Protein AF-A0A8T4BTW1-F1 (afdb_monomer_lite)

Radius of gyration: 16.44 Å; chains: 1; bounding box: 36×43×50 Å

pLDDT: mean 83.76, std 17.15, range [42.09, 98.0]

Sequence (92 aa):
MAKRKEVKKWFQQAIGKSKFTLSGWKKTQKASKRRKIALSSRPKAWSLKKRFISVSRALQSLANVTGDKVTKKAAKQDSGYFLKKYRKLRKN

Foldseek 3Di:
DDDPDPPPPPVVVVVVPCLQPLQPQDLPDDLVVNLVSSLVSDDPPDDSLVSLQSSLVNLCVQLVPDPDPSSNVSSPVSSVVSVVVSVVVVVD

Secondary structure (DSSP, 8-state):
---------HHHHHHHT-TT--TT--TTS-HHHHHHHHHHTS-TTS-HHHHHHHHHHHHHHHHHH---HHHHHHHHHHHHHHHHHHHHHHH-

Structure (mmCIF, N/CA/C/O backbone):
data_AF-A0A8T4BTW1-F1
#
_entry.id   AF-A0A8T4BTW1-F1
#
loop_
_atom_site.group_PDB
_atom_site.id
_atom_site.type_symbol
_atom_site.label_atom_id
_atom_site.label_alt_id
_atom_site.label_comp_id
_atom_site.label_asym_id
_atom_site.label_entity_id
_atom_site.label_seq_id
_atom_site.pdbx_PDB_ins_code
_atom_site.Cartn_x
_atom_site.Cartn_y
_atom_site.Cartn_z
_atom_site.occupancy
_atom_site.B_iso_or_equiv
_atom_site.auth_seq_id
_atom_site.auth_comp_id
_atom_site.auth_asym_id
_atom_site.auth_atom_id
_atom_site.pdbx_PDB_model_num
ATOM 1 N N . MET A 1 1 ? -21.024 -31.462 31.575 1.00 42.09 1 MET A N 1
ATOM 2 C CA . MET A 1 1 ? -20.791 -30.212 30.811 1.00 42.09 1 MET A CA 1
ATOM 3 C C . MET A 1 1 ? -19.841 -30.498 29.650 1.00 42.09 1 MET A C 1
ATOM 5 O O . MET A 1 1 ? -18.669 -30.763 29.887 1.00 42.09 1 ME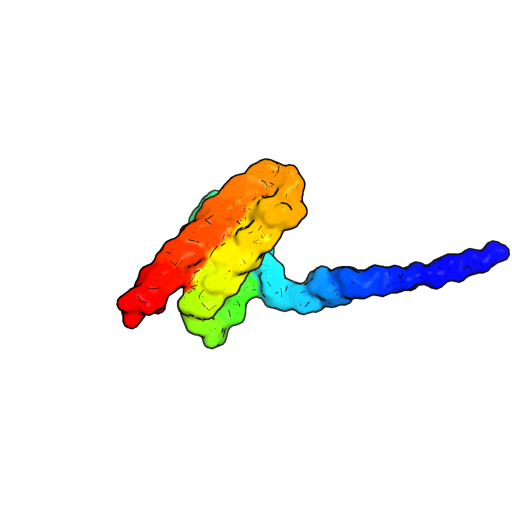T A O 1
ATOM 9 N N . ALA A 1 2 ? -20.330 -30.527 28.408 1.00 50.62 2 ALA A N 1
ATOM 10 C CA . ALA A 1 2 ? -19.492 -30.807 27.239 1.00 50.62 2 ALA A CA 1
ATOM 11 C C . ALA A 1 2 ? -18.630 -29.581 26.876 1.00 50.62 2 ALA A C 1
ATOM 13 O O . ALA A 1 2 ? -19.162 -28.508 26.588 1.00 50.62 2 ALA A O 1
ATOM 14 N N . LYS A 1 3 ? -17.297 -29.734 26.880 1.00 55.06 3 LYS A N 1
ATOM 15 C CA . LYS A 1 3 ? -16.356 -28.718 26.376 1.00 55.06 3 LYS A CA 1
ATOM 16 C C . LYS A 1 3 ? -16.614 -28.500 24.881 1.00 55.06 3 LYS A C 1
ATOM 18 O O . LYS A 1 3 ? -16.344 -29.383 24.070 1.00 55.06 3 LYS A O 1
ATOM 23 N N . ARG A 1 4 ? -17.119 -27.320 24.503 1.00 57.16 4 ARG A N 1
ATOM 24 C CA . ARG A 1 4 ? -17.214 -26.904 23.095 1.00 57.16 4 ARG A CA 1
ATOM 25 C C . ARG A 1 4 ? -15.799 -26.831 22.510 1.00 57.16 4 ARG A C 1
ATOM 27 O O . ARG A 1 4 ? -14.978 -26.050 22.979 1.00 57.16 4 ARG A O 1
ATOM 34 N N . LYS A 1 5 ? -15.509 -27.653 21.496 1.00 55.34 5 LYS A N 1
ATOM 35 C CA . LYS A 1 5 ? -14.287 -27.556 20.682 1.00 55.34 5 LYS A CA 1
ATOM 36 C C . LYS A 1 5 ? -14.285 -26.185 19.998 1.00 55.34 5 LYS A C 1
ATOM 38 O O . LYS A 1 5 ? -15.107 -25.942 19.117 1.00 55.34 5 LYS A O 1
ATOM 43 N N . GLU A 1 6 ? -13.384 -25.291 20.399 1.00 61.91 6 GLU A N 1
ATOM 44 C CA . GLU A 1 6 ? -13.138 -24.052 19.662 1.00 61.91 6 GLU A CA 1
ATOM 45 C C . GLU A 1 6 ? -12.595 -24.408 18.277 1.00 61.91 6 GLU A C 1
ATOM 47 O O . GLU A 1 6 ? -11.435 -24.787 18.106 1.00 61.91 6 GLU A O 1
ATOM 52 N N . VAL A 1 7 ? -13.457 -24.325 17.265 1.00 58.94 7 VAL A N 1
ATOM 53 C CA . VAL A 1 7 ? -13.047 -24.442 15.869 1.00 58.94 7 VAL A CA 1
ATOM 54 C C . VAL A 1 7 ? -12.127 -23.260 15.591 1.00 58.94 7 VAL A C 1
ATOM 56 O O . VAL A 1 7 ? -12.587 -22.121 15.483 1.00 58.94 7 VAL A O 1
ATOM 59 N N . LYS A 1 8 ? -10.814 -23.518 15.527 1.00 60.84 8 LYS A N 1
ATOM 60 C CA . LYS A 1 8 ? -9.801 -22.525 15.160 1.00 60.84 8 LYS A CA 1
ATOM 61 C C . LYS A 1 8 ? -10.235 -21.901 13.839 1.00 60.84 8 LYS A C 1
ATOM 63 O O . LYS A 1 8 ? -10.175 -22.529 12.785 1.00 60.84 8 LYS A O 1
ATOM 68 N N . LYS A 1 9 ? -10.748 -20.676 13.924 1.00 65.12 9 LYS A N 1
ATOM 69 C CA . LYS A 1 9 ? -11.299 -19.926 12.801 1.00 65.12 9 LYS A CA 1
ATOM 70 C C . LYS A 1 9 ? -10.253 -19.897 11.687 1.00 65.12 9 LYS A C 1
ATOM 72 O O . LYS A 1 9 ? -9.181 -19.332 11.881 1.00 65.12 9 LYS A O 1
ATOM 77 N N . TRP A 1 10 ? -10.554 -20.506 10.538 1.00 57.38 10 TRP A N 1
ATOM 78 C CA . TRP A 1 10 ? -9.633 -20.644 9.396 1.00 57.38 10 TRP A CA 1
ATOM 79 C C . TRP A 1 10 ? -8.950 -19.313 9.022 1.00 57.38 10 TRP A C 1
ATOM 81 O O . TRP A 1 10 ? -7.776 -19.273 8.655 1.00 57.38 10 TRP A O 1
ATOM 91 N N . PHE A 1 11 ? -9.652 -18.191 9.215 1.00 56.00 11 PHE A N 1
ATOM 92 C CA . PHE A 1 11 ? -9.135 -16.854 8.950 1.00 56.00 11 PHE A CA 1
ATOM 93 C C . PHE A 1 11 ? -8.006 -16.420 9.901 1.00 56.00 11 PHE A C 1
ATOM 95 O O . PHE A 1 11 ? -7.165 -15.614 9.511 1.00 56.00 11 PHE A O 1
ATOM 102 N N . GLN A 1 12 ? -7.922 -16.952 11.125 1.00 54.97 12 GLN A N 1
ATOM 103 C CA . GLN A 1 12 ? -6.817 -16.654 12.044 1.00 54.97 12 GLN A CA 1
ATOM 104 C C . GLN A 1 12 ? -5.481 -17.170 11.504 1.00 54.97 12 GLN A C 1
ATOM 106 O O . GLN A 1 12 ? -4.451 -16.523 11.691 1.00 54.97 12 GLN A O 1
ATOM 111 N N . GLN A 1 13 ? -5.490 -18.279 10.759 1.00 52.12 13 GLN A N 1
ATOM 112 C CA . GLN A 1 13 ? -4.289 -18.788 10.104 1.00 52.12 13 GLN A CA 1
ATOM 113 C C . GLN A 1 13 ? -3.840 -17.884 8.943 1.00 52.12 13 GLN A C 1
ATOM 115 O O . GLN A 1 13 ? -2.639 -17.711 8.733 1.00 52.12 13 GLN A O 1
ATOM 120 N N . ALA A 1 14 ? -4.786 -17.247 8.244 1.00 52.44 14 ALA A N 1
ATOM 121 C CA . ALA A 1 14 ? -4.506 -16.252 7.207 1.00 52.44 14 ALA A CA 1
ATOM 122 C C . ALA A 1 14 ? -3.989 -14.919 7.786 1.00 52.44 14 ALA A C 1
ATOM 124 O O . ALA A 1 14 ? -3.076 -14.314 7.223 1.00 52.44 14 ALA A O 1
ATOM 125 N N . ILE A 1 15 ? -4.518 -14.487 8.938 1.00 50.84 15 ILE A N 1
ATOM 126 C CA . ILE A 1 15 ? -4.060 -13.282 9.650 1.00 50.84 15 ILE A CA 1
ATOM 127 C C . ILE A 1 15 ? -2.644 -13.489 10.216 1.00 50.84 15 ILE A C 1
ATOM 129 O O . ILE A 1 15 ? -1.787 -12.625 10.035 1.00 50.84 15 ILE A O 1
ATOM 133 N N . GLY A 1 16 ? -2.366 -14.643 10.834 1.00 47.34 16 GLY A N 1
ATOM 134 C CA . GLY A 1 16 ? -1.068 -14.949 11.454 1.00 47.34 16 GLY A CA 1
ATOM 135 C C . GLY A 1 16 ? 0.078 -15.232 10.471 1.00 47.34 16 GLY A C 1
ATOM 136 O O . GLY A 1 16 ? 1.237 -15.006 10.807 1.00 47.34 16 GLY A O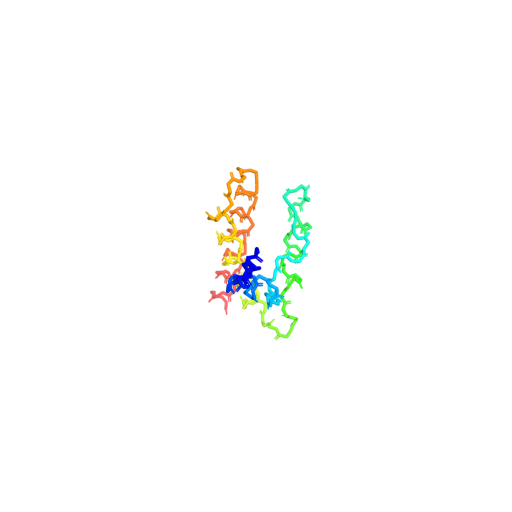 1
ATOM 137 N N . LYS A 1 17 ? -0.214 -15.687 9.241 1.00 48.91 17 LYS A N 1
ATOM 138 C CA . LYS A 1 17 ? 0.796 -15.993 8.202 1.00 48.91 17 LYS A CA 1
AT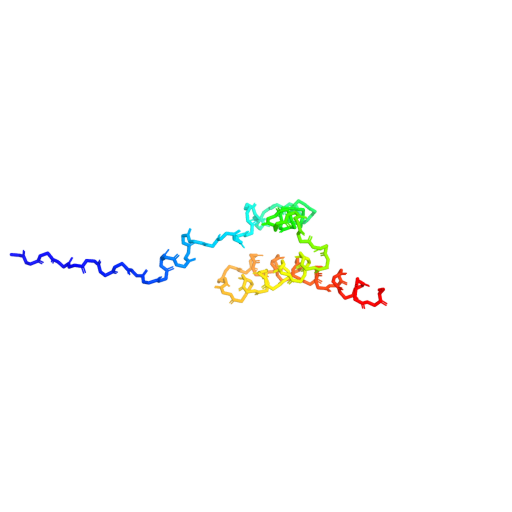OM 139 C C . LYS A 1 17 ? 1.032 -14.867 7.193 1.00 48.91 17 LYS A C 1
ATOM 141 O O . LYS A 1 17 ? 1.818 -15.047 6.259 1.00 48.91 17 LYS A O 1
ATOM 146 N N . SER A 1 18 ? 0.377 -13.714 7.335 1.00 48.41 18 SER A N 1
ATOM 147 C CA . SER A 1 18 ? 0.557 -12.611 6.391 1.00 48.41 18 SER A CA 1
ATOM 148 C C . SER A 1 18 ? 1.959 -12.003 6.533 1.00 48.41 18 SER A C 1
ATOM 150 O O . SER A 1 18 ? 2.173 -11.036 7.258 1.00 48.41 18 SER A O 1
ATOM 152 N N . LYS A 1 19 ? 2.936 -12.530 5.781 1.00 51.22 19 LYS A N 1
ATOM 153 C CA . LYS A 1 19 ? 4.310 -11.991 5.653 1.00 51.22 19 LYS A CA 1
ATOM 154 C C . LYS A 1 19 ? 4.359 -10.583 5.020 1.00 51.22 19 LYS A C 1
ATOM 156 O O . LYS A 1 19 ? 5.429 -10.069 4.717 1.00 51.22 19 LYS A O 1
ATOM 161 N N . PHE A 1 20 ? 3.201 -9.967 4.785 1.00 54.38 20 PHE A N 1
ATOM 162 C CA . PHE A 1 20 ? 2.991 -8.812 3.915 1.00 54.38 20 P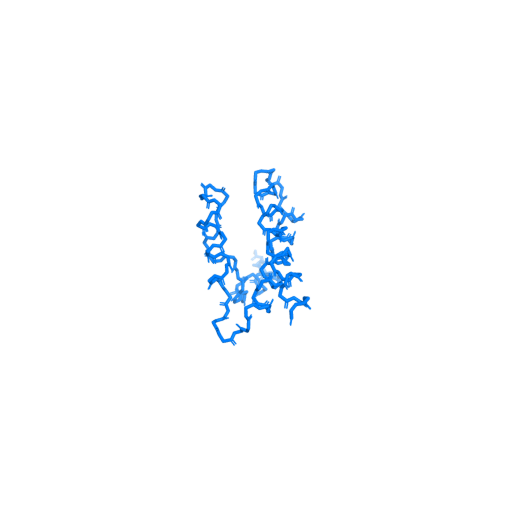HE A CA 1
ATOM 163 C C . PHE A 1 20 ? 2.065 -7.761 4.538 1.00 54.38 20 PHE A C 1
ATOM 165 O O . PHE A 1 20 ? 1.378 -7.020 3.820 1.00 54.38 20 PHE A O 1
ATOM 172 N N . THR A 1 21 ? 2.051 -7.674 5.868 1.00 65.19 21 THR A N 1
ATOM 173 C CA . THR A 1 21 ? 1.379 -6.592 6.591 1.00 65.19 21 THR A CA 1
ATOM 174 C C . THR A 1 21 ? 1.999 -5.244 6.218 1.00 65.19 21 THR A C 1
ATOM 176 O O . THR A 1 21 ? 3.142 -5.160 5.776 1.00 65.19 21 THR A O 1
ATOM 179 N N . LEU A 1 22 ? 1.265 -4.144 6.388 1.00 69.31 22 LEU A N 1
ATOM 180 C CA . LEU A 1 22 ? 1.788 -2.786 6.165 1.00 69.31 22 LEU A CA 1
ATOM 181 C C . LEU A 1 22 ? 2.824 -2.357 7.241 1.00 69.31 22 LEU A C 1
ATOM 183 O O . LEU A 1 22 ? 3.049 -1.168 7.432 1.00 69.31 22 LEU A O 1
ATOM 187 N N . SER A 1 23 ? 3.414 -3.329 7.955 1.00 67.81 23 SER A N 1
ATOM 188 C CA . SER A 1 23 ? 4.479 -3.261 8.968 1.00 67.81 23 SER A CA 1
ATOM 189 C C . SER A 1 23 ? 4.594 -1.925 9.715 1.00 67.81 23 SER A C 1
ATOM 191 O O . SER A 1 23 ? 5.526 -1.157 9.497 1.00 67.81 23 SER A O 1
ATOM 193 N N . GLY A 1 24 ? 3.655 -1.617 10.610 1.00 79.81 24 GLY A N 1
ATOM 194 C CA . GLY A 1 24 ? 3.738 -0.398 11.430 1.00 79.81 24 GLY A CA 1
ATOM 195 C C . GLY A 1 24 ? 3.307 0.897 10.729 1.00 79.81 24 GLY A C 1
ATOM 196 O O . GLY A 1 24 ? 3.508 1.983 11.280 1.00 79.81 24 GLY A O 1
ATOM 197 N N . TRP A 1 25 ? 2.688 0.808 9.547 1.00 89.88 25 TRP A N 1
ATOM 198 C CA . TRP A 1 25 ? 1.908 1.899 8.961 1.00 89.88 25 TRP A CA 1
ATOM 199 C C . TRP A 1 25 ? 0.776 2.291 9.919 1.00 89.88 25 TRP A C 1
ATOM 201 O O . TRP A 1 25 ? -0.010 1.443 10.343 1.00 89.88 25 TRP A O 1
ATOM 211 N N . LYS A 1 26 ? 0.694 3.577 10.274 1.00 88.25 26 LYS A N 1
ATOM 212 C CA . LYS A 1 26 ? -0.362 4.122 11.141 1.00 88.25 26 LYS A CA 1
ATOM 213 C C . LYS A 1 26 ? -0.936 5.400 10.541 1.00 88.25 26 LYS A C 1
ATOM 215 O O . LYS A 1 26 ? -0.187 6.251 10.066 1.00 88.25 26 LYS A O 1
ATOM 220 N N . LYS A 1 27 ? -2.255 5.580 10.650 1.00 87.12 27 LYS A N 1
ATOM 221 C CA . LYS A 1 27 ? -2.983 6.763 10.151 1.00 87.12 27 LYS A CA 1
ATOM 222 C C . LYS A 1 27 ? -2.472 8.100 10.715 1.00 87.12 27 LYS A C 1
ATOM 224 O O . LYS A 1 27 ? -2.498 9.103 10.013 1.00 87.12 27 LYS A O 1
ATOM 229 N N . THR A 1 28 ? -1.952 8.092 11.944 1.00 90.25 28 THR A N 1
ATOM 230 C CA . THR A 1 28 ? -1.443 9.270 12.670 1.00 90.25 28 THR A CA 1
ATOM 231 C C . THR A 1 28 ? -0.037 9.704 12.247 1.00 90.25 28 THR A C 1
ATOM 233 O O . THR A 1 28 ? 0.386 10.815 12.548 1.00 90.25 28 THR A O 1
ATOM 236 N N . GLN A 1 29 ? 0.716 8.854 11.543 1.00 92.06 29 GLN A N 1
ATOM 237 C CA . GLN A 1 29 ? 2.060 9.200 11.078 1.00 92.06 29 GLN A CA 1
ATOM 238 C C . GLN A 1 29 ? 1.999 10.206 9.922 1.00 92.06 29 GLN A C 1
ATOM 240 O O . GLN A 1 29 ? 1.084 10.161 9.098 1.00 92.06 29 GLN A O 1
ATOM 245 N N . LYS A 1 30 ? 3.036 11.045 9.783 1.00 95.50 30 LYS A N 1
ATOM 246 C CA . LYS A 1 30 ? 3.234 11.903 8.600 1.00 95.50 30 LYS A CA 1
ATOM 247 C C . LYS A 1 30 ? 3.257 11.064 7.312 1.00 95.50 30 LYS A C 1
ATOM 249 O O . LYS A 1 30 ? 3.801 9.958 7.294 1.00 95.50 30 LYS A O 1
ATOM 254 N N . ALA A 1 31 ? 2.720 11.607 6.216 1.00 94.81 31 ALA A N 1
ATOM 255 C CA . ALA A 1 31 ? 2.567 10.882 4.949 1.00 94.81 31 ALA A CA 1
ATOM 256 C C . ALA A 1 31 ? 3.892 10.328 4.389 1.00 94.81 31 ALA A C 1
ATOM 258 O O . ALA A 1 31 ? 3.929 9.208 3.882 1.00 94.81 31 ALA A O 1
ATOM 259 N N . SER A 1 32 ? 4.998 11.067 4.523 1.00 95.12 32 SER A N 1
ATOM 260 C CA . SER A 1 32 ? 6.337 10.605 4.126 1.00 95.12 32 SER A CA 1
ATOM 261 C C . SER A 1 32 ? 6.755 9.338 4.881 1.00 95.12 32 SER A C 1
ATOM 263 O O . SER A 1 32 ? 7.155 8.350 4.263 1.00 95.12 32 SER A O 1
ATOM 265 N N . LYS A 1 33 ? 6.587 9.333 6.210 1.00 94.19 33 LYS A N 1
ATOM 266 C CA . LYS A 1 33 ? 6.892 8.190 7.081 1.00 94.19 33 LYS A CA 1
ATOM 267 C C . LYS A 1 33 ? 6.000 6.992 6.755 1.00 94.19 33 LYS A C 1
ATOM 269 O O . LYS A 1 33 ? 6.527 5.899 6.565 1.00 94.19 33 LYS A O 1
ATOM 274 N N . ARG A 1 34 ? 4.688 7.201 6.587 1.00 94.50 34 ARG A N 1
ATOM 275 C CA . ARG A 1 34 ? 3.738 6.147 6.181 1.00 94.50 34 ARG A CA 1
ATOM 276 C C . ARG A 1 34 ? 4.157 5.463 4.887 1.00 94.50 34 ARG A C 1
ATOM 278 O O . ARG A 1 34 ? 4.221 4.239 4.826 1.00 94.50 34 ARG A O 1
ATOM 285 N N . ARG A 1 35 ? 4.487 6.248 3.860 1.00 95.25 35 ARG A N 1
ATOM 286 C CA . ARG A 1 35 ? 4.902 5.724 2.553 1.00 95.25 35 ARG A CA 1
ATOM 287 C C . ARG A 1 35 ? 6.239 4.988 2.639 1.00 95.25 35 ARG A C 1
ATOM 289 O O . ARG A 1 35 ? 6.354 3.892 2.097 1.00 95.25 35 ARG A O 1
ATOM 296 N N . LYS A 1 36 ? 7.227 5.534 3.357 1.00 94.94 36 LYS A N 1
ATOM 297 C CA . LYS A 1 36 ? 8.521 4.863 3.572 1.00 94.94 36 LYS A CA 1
ATOM 298 C C . LYS A 1 36 ? 8.329 3.494 4.226 1.00 94.94 36 LYS A C 1
ATOM 300 O O . LYS A 1 36 ? 8.839 2.508 3.705 1.00 94.94 36 LYS A O 1
ATOM 305 N N . ILE A 1 37 ? 7.537 3.439 5.299 1.00 93.50 37 ILE A N 1
ATOM 306 C CA . ILE A 1 37 ? 7.226 2.208 6.035 1.00 93.50 37 ILE A CA 1
ATOM 307 C C . ILE A 1 37 ? 6.469 1.206 5.154 1.00 93.50 37 ILE A C 1
ATOM 309 O O . ILE A 1 37 ? 6.847 0.041 5.054 1.00 93.50 37 ILE A O 1
ATOM 313 N N . ALA A 1 38 ? 5.426 1.660 4.457 1.00 92.81 38 ALA A N 1
ATOM 314 C CA . ALA A 1 38 ? 4.651 0.796 3.574 1.00 92.81 38 ALA A CA 1
ATOM 315 C C . ALA A 1 38 ? 5.529 0.190 2.470 1.00 92.81 38 ALA A C 1
ATOM 317 O O . ALA A 1 38 ? 5.402 -0.991 2.156 1.00 92.81 38 ALA A O 1
ATOM 318 N N . LEU A 1 39 ? 6.472 0.955 1.919 1.00 93.25 39 LEU A N 1
ATOM 319 C CA . LEU A 1 39 ? 7.412 0.449 0.926 1.00 93.25 39 LEU A CA 1
ATOM 320 C C . LEU A 1 39 ? 8.456 -0.501 1.524 1.00 93.25 39 LEU A C 1
ATOM 322 O O . LEU A 1 39 ? 8.794 -1.506 0.891 1.00 93.25 39 LEU A O 1
ATOM 326 N N . SER A 1 40 ? 8.972 -0.207 2.721 1.00 91.56 40 SER A N 1
ATOM 327 C CA . SER A 1 40 ? 9.937 -1.065 3.422 1.00 91.56 40 SER A CA 1
ATOM 328 C C . SER A 1 40 ? 9.323 -2.371 3.920 1.00 91.56 40 SER A C 1
ATOM 330 O O . SER A 1 40 ? 10.059 -3.332 4.094 1.00 91.56 40 SER A O 1
ATOM 332 N N . SER A 1 41 ? 7.995 -2.435 4.072 1.00 90.31 41 SER A N 1
ATOM 333 C CA . SER A 1 41 ? 7.267 -3.668 4.415 1.00 90.31 41 SER A CA 1
ATOM 334 C C . SER A 1 41 ? 7.379 -4.775 3.359 1.00 90.31 41 SER A C 1
ATOM 336 O O . SER A 1 41 ? 7.009 -5.918 3.611 1.00 90.31 41 SER A O 1
ATOM 338 N N . ARG A 1 42 ? 7.843 -4.448 2.144 1.00 92.38 42 ARG A N 1
ATOM 339 C CA . ARG A 1 42 ? 7.959 -5.401 1.032 1.00 92.38 42 ARG A CA 1
ATOM 340 C C . ARG A 1 42 ? 9.379 -5.954 0.912 1.00 92.38 42 ARG A C 1
ATOM 342 O O . ARG A 1 42 ? 10.323 -5.210 1.185 1.00 92.38 42 ARG A O 1
ATOM 349 N N . PRO A 1 43 ? 9.547 -7.198 0.417 1.00 92.00 43 PRO A N 1
ATOM 350 C CA . PRO A 1 43 ? 10.862 -7.802 0.229 1.00 92.00 43 PRO A CA 1
ATOM 351 C C . PRO A 1 43 ? 11.800 -6.903 -0.578 1.00 92.00 43 PRO A C 1
ATOM 353 O O . PRO A 1 43 ? 11.427 -6.405 -1.643 1.00 92.00 43 PRO A O 1
ATOM 356 N N . LYS A 1 44 ? 13.028 -6.718 -0.083 1.00 88.31 44 LYS A N 1
ATOM 357 C CA . LYS A 1 44 ? 14.046 -5.894 -0.753 1.00 88.31 44 LYS A CA 1
ATOM 358 C C . LYS A 1 44 ? 14.492 -6.488 -2.093 1.00 88.31 44 LYS A C 1
ATOM 360 O O . LYS A 1 44 ? 14.805 -5.722 -2.992 1.00 88.31 44 LYS A O 1
ATOM 365 N N . ALA A 1 45 ? 14.428 -7.815 -2.237 1.00 93.50 45 ALA A N 1
ATOM 366 C CA . ALA A 1 45 ? 14.735 -8.531 -3.478 1.00 93.50 45 ALA A CA 1
ATOM 367 C C . ALA A 1 45 ? 13.732 -8.256 -4.615 1.00 93.50 45 ALA A C 1
ATOM 369 O O . ALA A 1 45 ? 13.994 -8.562 -5.772 1.00 93.50 45 ALA A O 1
ATOM 370 N N . TRP A 1 46 ? 12.551 -7.705 -4.314 1.00 92.81 46 TRP A N 1
ATOM 371 C CA . TRP A 1 46 ? 11.593 -7.353 -5.357 1.00 92.81 46 TRP A CA 1
ATOM 372 C C . TRP A 1 46 ? 11.996 -6.060 -6.055 1.00 92.81 46 TRP A C 1
ATOM 374 O O . TRP A 1 46 ? 12.347 -5.073 -5.405 1.00 92.81 46 TRP A O 1
ATOM 384 N N . SER A 1 47 ? 11.804 -6.027 -7.375 1.00 94.88 47 SER A N 1
ATOM 385 C CA . SER A 1 47 ? 11.946 -4.796 -8.147 1.00 94.88 47 SER A CA 1
ATOM 386 C C . SER A 1 47 ? 11.064 -3.681 -7.579 1.00 94.88 47 SER A C 1
ATOM 388 O O . SER A 1 47 ? 9.960 -3.913 -7.064 1.00 94.88 47 SER A O 1
ATOM 390 N N . LEU A 1 48 ? 11.532 -2.438 -7.700 1.00 94.81 48 LEU A N 1
ATOM 391 C CA . LEU A 1 48 ? 10.814 -1.272 -7.185 1.00 94.81 48 LEU A CA 1
ATOM 392 C C . LEU A 1 48 ? 9.388 -1.180 -7.761 1.00 94.81 48 LEU A C 1
ATOM 394 O O . LEU A 1 48 ? 8.434 -0.891 -7.035 1.00 94.81 48 LEU A O 1
ATOM 398 N N . LYS A 1 49 ? 9.226 -1.539 -9.041 1.00 95.38 49 LYS A N 1
ATOM 399 C CA . LYS A 1 49 ? 7.936 -1.643 -9.738 1.00 95.38 49 LYS A CA 1
ATOM 400 C C . LYS A 1 49 ? 6.986 -2.626 -9.045 1.00 95.38 49 LYS A C 1
ATOM 402 O O . LYS A 1 49 ? 5.844 -2.262 -8.753 1.00 95.38 49 LYS A O 1
ATOM 407 N N . LYS A 1 50 ? 7.457 -3.838 -8.720 1.00 95.06 50 LYS A N 1
ATOM 408 C CA . LYS A 1 50 ? 6.670 -4.870 -8.018 1.00 95.06 50 LYS A CA 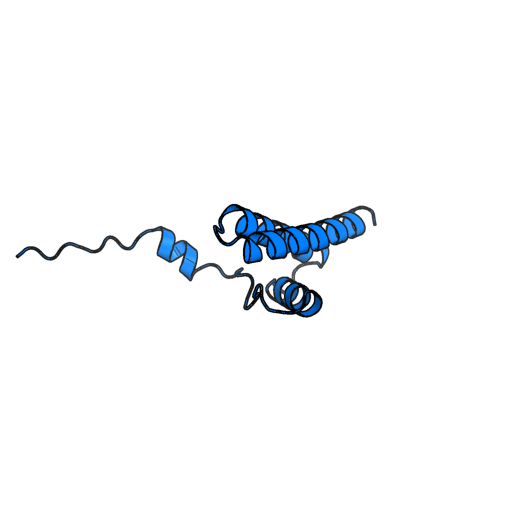1
ATOM 409 C C . LYS A 1 50 ? 6.296 -4.428 -6.601 1.00 95.06 50 LYS A C 1
ATOM 411 O O . LYS A 1 50 ? 5.162 -4.633 -6.164 1.00 95.06 50 LYS A O 1
ATOM 416 N N . ARG A 1 51 ? 7.216 -3.764 -5.897 1.00 94.62 51 ARG A N 1
ATOM 417 C CA . ARG A 1 51 ? 6.959 -3.222 -4.554 1.00 94.62 51 ARG A CA 1
ATOM 418 C C . ARG A 1 51 ? 5.869 -2.150 -4.583 1.00 94.62 51 ARG A C 1
ATOM 420 O O . ARG A 1 51 ? 4.943 -2.227 -3.782 1.00 94.62 51 ARG A O 1
ATOM 427 N N . PHE A 1 52 ? 5.910 -1.210 -5.528 1.00 96.00 52 PHE A N 1
ATOM 428 C CA . PHE A 1 52 ? 4.888 -0.163 -5.634 1.00 96.00 52 PHE A CA 1
ATOM 429 C C . PHE A 1 52 ? 3.487 -0.703 -5.919 1.00 96.00 52 PHE A C 1
ATOM 431 O O . PHE A 1 52 ? 2.545 -0.314 -5.226 1.00 96.00 52 PHE A O 1
ATOM 438 N N . ILE A 1 53 ? 3.330 -1.619 -6.881 1.00 96.38 53 ILE A N 1
ATOM 439 C CA . ILE A 1 53 ? 2.000 -2.174 -7.178 1.00 96.38 53 ILE A CA 1
ATOM 440 C C . ILE A 1 53 ? 1.463 -3.021 -6.020 1.00 96.38 53 ILE A C 1
ATOM 442 O O . ILE A 1 53 ? 0.281 -2.937 -5.692 1.00 96.38 53 ILE A O 1
ATOM 446 N N . SER A 1 54 ? 2.332 -3.787 -5.352 1.00 94.94 54 SER A N 1
ATOM 447 C CA . SER A 1 54 ? 1.945 -4.588 -4.189 1.00 94.94 54 SER A CA 1
ATOM 448 C C . SER A 1 54 ? 1.458 -3.711 -3.033 1.00 94.94 54 SER A C 1
ATOM 450 O O . SER A 1 54 ? 0.391 -3.972 -2.479 1.00 94.94 54 SER A O 1
ATOM 452 N N . VAL A 1 55 ? 2.188 -2.637 -2.708 1.00 95.12 55 VAL A N 1
ATOM 453 C CA . VAL A 1 55 ? 1.796 -1.700 -1.644 1.00 95.12 55 VAL A CA 1
ATOM 454 C C . VAL A 1 55 ? 0.500 -0.976 -1.987 1.00 95.12 55 VAL A C 1
ATOM 456 O O . VAL A 1 55 ? -0.370 -0.856 -1.128 1.00 95.12 55 VAL A O 1
ATOM 459 N N . SER A 1 56 ? 0.351 -0.526 -3.235 1.00 95.94 56 SER A N 1
ATOM 460 C CA . SER A 1 56 ? -0.877 0.126 -3.697 1.00 95.94 56 SER A CA 1
ATOM 461 C C . SER A 1 56 ? -2.095 -0.777 -3.490 1.00 95.94 56 SER A C 1
ATOM 463 O O . SER A 1 56 ? -3.061 -0.359 -2.856 1.00 95.94 56 SER A O 1
ATOM 465 N N . ARG A 1 57 ? -2.020 -2.043 -3.921 1.00 95.19 57 ARG A N 1
ATOM 466 C CA . ARG A 1 57 ? -3.105 -3.019 -3.734 1.00 95.19 57 ARG A CA 1
ATOM 467 C C . ARG A 1 57 ? -3.405 -3.270 -2.257 1.00 95.19 57 ARG A C 1
ATOM 469 O O . ARG A 1 57 ? -4.564 -3.223 -1.871 1.00 95.19 57 ARG A O 1
ATOM 476 N N . ALA A 1 58 ? -2.379 -3.454 -1.425 1.00 93.50 58 ALA A N 1
ATOM 477 C CA . ALA A 1 58 ? -2.564 -3.674 0.010 1.00 93.50 58 ALA A CA 1
ATOM 478 C C . ALA A 1 58 ? -3.269 -2.492 0.703 1.00 93.50 58 ALA A C 1
ATOM 480 O O . ALA A 1 58 ? -4.179 -2.694 1.506 1.00 93.50 58 ALA A O 1
ATOM 481 N N . LEU A 1 59 ? -2.883 -1.255 0.374 1.00 94.50 59 LEU A N 1
ATOM 482 C CA . LEU A 1 59 ? -3.521 -0.050 0.911 1.00 94.50 59 LEU A CA 1
ATOM 483 C C . LEU A 1 59 ? -4.937 0.152 0.367 1.00 94.50 59 LEU A C 1
ATOM 485 O O . LEU A 1 59 ? -5.810 0.598 1.107 1.00 94.50 59 LEU A O 1
ATOM 489 N N . GLN A 1 60 ? -5.185 -0.201 -0.896 1.00 95.19 60 GLN A N 1
ATOM 490 C CA . GLN A 1 60 ? -6.533 -0.186 -1.457 1.00 95.19 60 GLN A CA 1
ATOM 491 C C . GLN A 1 60 ? -7.446 -1.168 -0.719 1.00 95.19 60 GLN A C 1
ATOM 493 O O . GLN A 1 60 ? -8.545 -0.794 -0.317 1.00 95.19 60 GLN A O 1
ATOM 498 N N . SER A 1 61 ? -6.976 -2.396 -0.491 1.00 93.31 61 SER A N 1
ATOM 499 C CA . SER A 1 61 ? -7.707 -3.392 0.290 1.00 93.31 61 SER A CA 1
ATOM 500 C C . SER A 1 61 ? -7.980 -2.886 1.704 1.00 93.31 61 SER A C 1
ATOM 502 O O . SER A 1 61 ? -9.123 -2.941 2.142 1.00 93.31 61 SER A O 1
ATOM 504 N N . LEU A 1 62 ? -6.981 -2.304 2.383 1.00 91.38 62 LEU A N 1
ATOM 505 C CA . LEU A 1 62 ? -7.169 -1.704 3.709 1.00 91.38 62 LEU A CA 1
ATOM 506 C C . LEU A 1 62 ? -8.255 -0.617 3.701 1.00 91.38 62 LEU A C 1
ATOM 508 O O . LEU A 1 62 ? -9.108 -0.595 4.583 1.00 91.38 62 LEU A O 1
ATOM 512 N N . ALA A 1 63 ? -8.240 0.270 2.705 1.00 93.56 63 ALA A N 1
ATOM 513 C CA . ALA A 1 63 ? -9.232 1.335 2.577 1.00 93.56 63 ALA A CA 1
ATOM 514 C C . ALA A 1 63 ? -10.654 0.797 2.333 1.00 93.56 63 ALA A C 1
ATOM 516 O O . ALA A 1 63 ? -11.625 1.442 2.727 1.00 93.56 63 ALA A O 1
ATOM 517 N N . ASN A 1 64 ? -10.778 -0.363 1.687 1.00 93.50 64 ASN A N 1
ATOM 518 C CA . ASN A 1 64 ? -12.066 -0.991 1.408 1.00 93.50 64 ASN A CA 1
ATOM 519 C C . ASN A 1 64 ? -12.641 -1.701 2.640 1.00 93.50 64 ASN A C 1
ATOM 521 O O . ASN A 1 64 ? -13.842 -1.618 2.865 1.00 93.50 64 ASN A O 1
ATOM 525 N N . VAL A 1 65 ? -11.798 -2.368 3.436 1.00 91.06 65 VAL A N 1
ATOM 526 C CA . VAL A 1 65 ? -12.250 -3.180 4.583 1.00 91.06 65 VAL A CA 1
ATOM 527 C C . VAL A 1 65 ? -12.371 -2.396 5.892 1.00 91.06 65 VAL A C 1
ATOM 529 O O . VAL A 1 65 ? -12.990 -2.873 6.837 1.00 91.06 65 VAL A O 1
ATOM 532 N N . THR A 1 66 ? -11.759 -1.214 5.995 1.00 90.44 66 THR A N 1
ATOM 533 C CA . THR A 1 66 ? -11.782 -0.427 7.235 1.00 90.44 66 THR A CA 1
ATOM 534 C C . THR A 1 66 ? -13.067 0.398 7.378 1.00 90.44 66 THR A C 1
ATOM 536 O O . THR A 1 66 ? -13.471 1.108 6.455 1.00 90.44 66 THR A O 1
ATOM 539 N N . GLY A 1 67 ? -13.678 0.355 8.567 1.00 90.38 67 GLY A N 1
ATOM 540 C CA . GLY A 1 67 ? -14.785 1.242 8.948 1.00 90.38 67 GLY A CA 1
ATOM 541 C C . GLY A 1 67 ? -14.334 2.636 9.409 1.00 90.38 67 GLY A C 1
ATOM 542 O O . GLY A 1 67 ? -15.136 3.565 9.454 1.00 90.38 67 GLY A O 1
ATOM 543 N N . ASP A 1 68 ? -13.047 2.821 9.720 1.00 92.50 68 ASP A N 1
ATOM 544 C CA . ASP A 1 68 ? -12.522 4.106 10.186 1.00 92.50 68 ASP A CA 1
ATOM 545 C C . ASP A 1 68 ? -12.284 5.075 9.019 1.00 92.50 68 ASP A C 1
ATOM 547 O O . ASP A 1 68 ? -11.399 4.872 8.179 1.00 92.50 68 ASP A O 1
ATOM 551 N N . LYS A 1 69 ? -13.029 6.186 9.012 1.00 94.38 69 LYS A N 1
ATOM 552 C CA . LYS A 1 69 ? -12.961 7.229 7.976 1.00 94.38 69 LYS A CA 1
ATOM 553 C C . LYS A 1 69 ? -11.550 7.811 7.823 1.00 94.38 69 LYS A C 1
ATOM 555 O O . LYS A 1 69 ? -11.116 8.066 6.696 1.00 94.38 69 LYS A O 1
ATOM 560 N N . VAL A 1 70 ? -10.807 7.985 8.923 1.00 93.81 70 VAL A N 1
ATOM 561 C CA . VAL A 1 70 ? -9.450 8.563 8.891 1.00 93.81 70 VAL A CA 1
ATOM 562 C C . VAL A 1 70 ? -8.468 7.585 8.248 1.00 93.81 70 VAL A C 1
ATOM 564 O O . VAL A 1 70 ? -7.720 7.958 7.339 1.00 93.81 70 VAL A O 1
ATOM 567 N N . THR A 1 71 ? -8.511 6.316 8.664 1.00 92.56 71 THR A N 1
ATOM 568 C CA . THR A 1 71 ? -7.720 5.241 8.047 1.00 92.56 71 THR A CA 1
ATOM 569 C C . THR A 1 71 ? -8.048 5.101 6.568 1.00 92.56 71 THR A C 1
ATOM 571 O O . THR A 1 71 ? -7.132 5.074 5.746 1.00 92.56 71 THR A O 1
ATOM 574 N N . LYS A 1 72 ? -9.337 5.089 6.210 1.00 94.19 72 LYS A N 1
ATOM 575 C CA . LYS A 1 72 ? -9.807 4.986 4.825 1.00 94.19 72 LYS A CA 1
ATOM 576 C C . LYS A 1 72 ? -9.240 6.096 3.944 1.00 94.19 72 LYS A C 1
ATOM 578 O O . LYS A 1 72 ? -8.687 5.811 2.880 1.00 94.19 72 LYS A O 1
ATOM 583 N N . LYS A 1 73 ? -9.316 7.353 4.398 1.00 96.38 73 LYS A N 1
ATOM 584 C CA . LYS A 1 73 ? -8.779 8.515 3.669 1.00 96.38 73 LYS A CA 1
ATOM 585 C C . LYS A 1 73 ? -7.267 8.399 3.471 1.00 96.38 73 LYS A C 1
ATOM 587 O O . LYS A 1 73 ? -6.793 8.518 2.341 1.00 96.38 73 LYS A O 1
ATOM 592 N N . ALA A 1 74 ? -6.519 8.118 4.539 1.00 95.12 74 ALA A N 1
ATOM 593 C CA . ALA A 1 74 ? -5.062 8.003 4.478 1.00 95.12 74 ALA A CA 1
ATOM 594 C C . ALA A 1 74 ? -4.606 6.839 3.580 1.00 95.12 74 ALA A C 1
ATOM 596 O O . ALA A 1 74 ? -3.718 7.012 2.744 1.00 95.12 74 ALA A O 1
ATOM 597 N N . ALA A 1 75 ? -5.241 5.672 3.708 1.00 94.88 75 ALA A N 1
ATOM 598 C CA . ALA A 1 75 ? -4.927 4.492 2.911 1.00 94.88 75 ALA A CA 1
ATOM 599 C C . ALA A 1 75 ? -5.233 4.712 1.421 1.00 94.88 75 ALA A C 1
ATOM 601 O O . ALA A 1 75 ? -4.403 4.385 0.573 1.00 94.88 75 ALA A O 1
ATOM 602 N N . LYS A 1 76 ? -6.364 5.351 1.087 1.00 97.00 76 LYS A N 1
ATOM 603 C C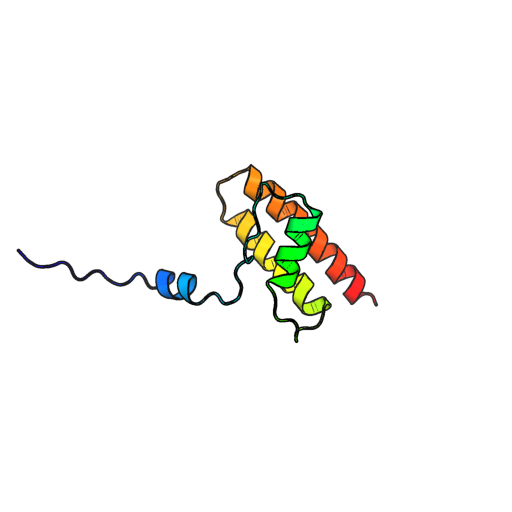A . LYS A 1 76 ? -6.714 5.705 -0.300 1.00 97.00 76 LYS A CA 1
ATOM 604 C C . LYS A 1 76 ? -5.702 6.679 -0.915 1.00 97.00 76 LYS A C 1
ATOM 606 O O . LYS A 1 76 ? -5.266 6.475 -2.047 1.00 97.00 76 LYS A O 1
ATOM 611 N N . GLN A 1 77 ? -5.283 7.701 -0.166 1.00 97.06 77 GLN A N 1
ATOM 612 C CA . GLN A 1 77 ? -4.264 8.660 -0.613 1.00 97.06 77 GLN A CA 1
ATOM 613 C C . GLN A 1 77 ? -2.911 7.988 -0.875 1.00 97.06 77 GLN A C 1
ATOM 615 O O . GLN A 1 77 ? -2.300 8.205 -1.924 1.00 97.06 77 GLN A O 1
ATOM 620 N N . ASP A 1 78 ? -2.439 7.161 0.060 1.00 96.44 78 ASP A N 1
ATOM 621 C CA . ASP A 1 78 ? -1.154 6.477 -0.086 1.00 96.44 78 ASP A CA 1
ATOM 622 C C . ASP A 1 78 ? -1.219 5.410 -1.200 1.00 96.44 78 ASP A C 1
ATOM 624 O O . ASP A 1 78 ? -0.285 5.309 -1.997 1.00 96.44 78 ASP A O 1
ATOM 628 N N . SER A 1 79 ? -2.343 4.695 -1.347 1.00 96.94 79 SER A N 1
ATOM 629 C CA . SER A 1 79 ? -2.597 3.788 -2.479 1.00 96.94 79 SER A CA 1
ATOM 630 C C . SER A 1 79 ? -2.445 4.507 -3.823 1.00 96.94 79 SER A C 1
ATOM 632 O O . SER A 1 79 ? -1.691 4.052 -4.690 1.00 96.94 79 SER A O 1
ATOM 634 N N . GLY A 1 80 ? -3.096 5.666 -3.973 1.00 98.00 80 GLY A N 1
ATOM 635 C CA . GLY A 1 80 ? -3.016 6.483 -5.183 1.00 98.00 80 GLY A CA 1
ATOM 636 C C . GLY A 1 80 ? -1.596 6.975 -5.480 1.00 98.00 80 GLY A C 1
ATOM 637 O O . GLY A 1 80 ? -1.155 6.931 -6.631 1.00 98.00 80 GLY A O 1
ATOM 638 N N . TYR A 1 81 ? -0.840 7.371 -4.449 1.00 97.81 81 TYR A N 1
ATOM 639 C CA . TYR A 1 81 ? 0.568 7.758 -4.591 1.00 97.81 81 TYR A CA 1
ATOM 640 C C . TYR A 1 81 ? 1.410 6.629 -5.204 1.00 97.81 81 TYR A C 1
ATOM 642 O O . TYR A 1 81 ? 2.132 6.847 -6.182 1.00 97.81 81 TYR A O 1
ATOM 650 N N . PHE A 1 82 ? 1.300 5.411 -4.664 1.00 97.50 82 PHE A N 1
ATOM 651 C CA . PHE A 1 82 ? 2.069 4.270 -5.162 1.00 97.50 82 PHE A CA 1
ATOM 652 C C . PHE A 1 82 ? 1.623 3.819 -6.548 1.00 97.50 82 PHE A C 1
ATOM 654 O O . PHE A 1 82 ? 2.474 3.492 -7.374 1.00 97.50 82 PHE A O 1
ATOM 661 N N . LEU A 1 83 ? 0.323 3.874 -6.845 1.00 97.44 83 LEU A N 1
ATOM 662 C CA . LEU A 1 83 ? -0.188 3.580 -8.181 1.00 97.44 83 LEU A CA 1
ATOM 663 C C . LEU A 1 83 ? 0.370 4.557 -9.223 1.00 97.44 83 LEU A C 1
ATOM 665 O O . LEU A 1 83 ? 0.806 4.134 -10.293 1.00 97.44 83 LEU A O 1
ATOM 669 N N . LYS A 1 84 ? 0.425 5.858 -8.902 1.00 97.50 84 LYS A N 1
ATOM 670 C CA . LYS A 1 84 ? 1.031 6.878 -9.773 1.00 97.50 84 LYS A CA 1
ATOM 671 C C . LYS A 1 84 ? 2.516 6.593 -10.016 1.00 97.50 84 LYS A C 1
ATOM 673 O O . LYS A 1 84 ? 2.967 6.650 -11.158 1.00 97.50 84 LYS A O 1
ATOM 678 N N . LYS A 1 85 ? 3.272 6.239 -8.969 1.00 96.81 85 LYS A N 1
ATOM 679 C CA . LYS A 1 85 ? 4.693 5.863 -9.090 1.00 96.81 85 LYS A CA 1
ATOM 680 C C . LYS A 1 85 ? 4.889 4.597 -9.927 1.00 96.81 85 LYS A C 1
ATOM 682 O O . LYS A 1 85 ? 5.742 4.595 -10.808 1.00 96.81 85 LYS A O 1
ATOM 687 N N . TYR A 1 86 ? 4.074 3.564 -9.713 1.00 96.75 86 TYR A N 1
ATOM 688 C CA . TYR A 1 86 ? 4.077 2.350 -10.533 1.00 96.75 86 TYR A CA 1
ATOM 689 C C . TYR A 1 86 ? 3.808 2.661 -12.009 1.00 96.75 86 TYR A C 1
ATOM 691 O O . TYR A 1 86 ? 4.548 2.198 -12.870 1.00 96.75 86 TYR A O 1
ATOM 699 N N . ARG A 1 87 ? 2.790 3.480 -12.306 1.00 95.88 87 ARG A N 1
ATOM 700 C CA . ARG A 1 87 ? 2.459 3.882 -13.682 1.00 95.88 87 ARG A CA 1
ATOM 701 C C . ARG A 1 87 ? 3.611 4.633 -14.348 1.00 95.88 87 ARG A C 1
ATOM 703 O O . ARG A 1 87 ? 3.879 4.373 -15.514 1.00 95.88 87 ARG A O 1
ATOM 710 N N . LYS A 1 88 ? 4.318 5.502 -13.613 1.00 96.12 88 LYS A N 1
ATOM 711 C CA . LYS A 1 88 ? 5.520 6.183 -14.121 1.00 96.12 88 LYS A CA 1
ATOM 712 C C . LYS A 1 88 ? 6.624 5.177 -14.480 1.00 96.12 88 LYS A C 1
ATOM 714 O O . LYS A 1 88 ? 7.149 5.243 -15.577 1.00 96.12 88 LYS A O 1
ATOM 719 N N . LEU A 1 89 ? 6.886 4.191 -13.617 1.00 92.44 89 LEU A N 1
ATOM 720 C CA . LEU A 1 89 ? 7.850 3.102 -13.870 1.00 92.44 89 LEU A CA 1
ATOM 721 C C . LEU A 1 89 ? 7.387 2.046 -14.893 1.00 92.44 89 LEU A C 1
ATOM 723 O O . LEU A 1 89 ? 8.091 1.068 -15.125 1.00 92.44 89 LEU A O 1
ATOM 727 N N . ARG A 1 90 ? 6.156 2.135 -15.402 1.00 89.62 90 ARG A N 1
ATOM 728 C CA . ARG A 1 90 ? 5.661 1.246 -16.463 1.00 89.62 90 ARG A CA 1
ATOM 729 C C . ARG A 1 90 ? 5.819 1.873 -17.846 1.00 89.62 90 ARG A C 1
ATOM 731 O O . ARG A 1 90 ? 5.780 1.137 -18.818 1.00 89.62 90 ARG A O 1
ATOM 738 N N . LYS A 1 91 ? 5.864 3.206 -17.909 1.00 80.38 91 LYS A N 1
ATOM 739 C CA . LYS A 1 91 ? 6.018 3.966 -19.152 1.00 80.38 91 LYS A CA 1
ATOM 740 C C . LYS A 1 91 ? 7.486 4.132 -19.557 1.00 80.38 91 LYS A C 1
ATOM 742 O O . LYS A 1 91 ? 7.736 4.321 -20.737 1.00 80.38 91 LYS A O 1
ATOM 747 N N . ASN A 1 92 ? 8.396 4.069 -18.586 1.00 57.81 92 ASN A N 1
ATOM 748 C CA . ASN A 1 92 ? 9.824 3.841 -18.799 1.00 57.81 92 ASN A CA 1
ATOM 749 C C . ASN A 1 92 ? 10.100 2.339 -18.841 1.00 57.81 92 ASN A C 1
ATOM 751 O O . ASN A 1 92 ? 11.085 1.970 -19.501 1.00 57.81 92 ASN A O 1
#